Protein AF-A0A5Z0F8Z2-F1 (afdb_monomer)

InterPro domains:
  IPR028345 Aminoglycoside 3-N-acetyltransferase-like [SSF110710] (1-70)

Foldseek 3Di:
DAFFWDAPNDTDDLVNLLVVCVVVVQAALEEDEDDDPVVVRTDTPDDPVVNVVSVVVSVCVGNPPNYHYD

Radius of gyration: 12.05 Å; Cα contacts (8 Å, |Δi|>4): 94; chains: 1; bounding box: 33×18×26 Å

pLDDT: mean 96.42, std 2.37, range [84.0, 98.38]

Solvent-accessible surface area (backbone atoms only — not comparable to full-atom values): 4044 Å² total; per-residue (Å²): 133,49,70,37,36,32,44,96,92,42,76,39,30,45,56,57,55,40,54,48,40,49,74,73,64,59,44,66,49,40,76,48,76,70,86,83,63,62,76,79,70,29,48,72,67,47,56,74,68,59,36,52,51,50,52,50,51,34,51,46,68,47,19,39,94,72,24,43,83,83

Sequence (70 aa):
MKYFLEHNGKKYSDKDLIDAFYQLGIKRGDILCVHTELMKFGKALLTKNDFLKTLLECFFKVLGKEGTLL

Structure (mmCIF, N/CA/C/O backbone):
data_AF-A0A5Z0F8Z2-F1
#
_entry.id   AF-A0A5Z0F8Z2-F1
#
loop_
_atom_site.group_PDB
_atom_site.id
_atom_site.type_symbol
_atom_site.label_atom_id
_atom_site.label_alt_id
_atom_site.label_comp_id
_atom_site.label_asym_id
_atom_site.label_entity_id
_atom_site.label_seq_id
_atom_site.pdbx_PDB_ins_code
_atom_site.Cartn_x
_atom_site.Cartn_y
_atom_site.Cartn_z
_atom_site.occupancy
_atom_site.B_iso_or_equiv
_atom_site.auth_seq_id
_atom_site.auth_comp_id
_atom_site.auth_asym_id
_atom_site.auth_atom_id
_atom_site.pdbx_PDB_model_num
ATOM 1 N N . MET A 1 1 ? 2.630 -9.404 8.701 1.00 84.00 1 MET A N 1
ATOM 2 C CA . MET A 1 1 ? 1.160 -9.380 8.636 1.00 84.00 1 MET A CA 1
ATOM 3 C C . MET A 1 1 ? 0.657 -8.361 9.635 1.00 84.00 1 MET A C 1
ATOM 5 O O . MET A 1 1 ? 0.635 -8.635 10.831 1.00 84.00 1 MET A O 1
ATOM 9 N N . LYS A 1 2 ? 0.338 -7.167 9.148 1.00 94.00 2 LYS A N 1
ATOM 10 C CA . LYS A 1 2 ? -0.101 -6.016 9.940 1.00 94.00 2 LYS A CA 1
ATOM 11 C C . LYS A 1 2 ? -1.400 -5.494 9.341 1.00 94.00 2 LYS A C 1
ATOM 13 O O . LYS A 1 2 ? -1.407 -5.050 8.198 1.00 94.00 2 LYS A O 1
ATOM 18 N N . TYR A 1 3 ? -2.494 -5.563 10.098 1.00 97.81 3 TYR A N 1
ATOM 19 C CA . TYR A 1 3 ? -3.774 -4.983 9.685 1.00 97.81 3 TYR A CA 1
ATOM 20 C C . TYR A 1 3 ? -3.711 -3.463 9.789 1.00 97.81 3 TYR A C 1
ATOM 22 O O . TYR A 1 3 ? -3.378 -2.934 10.849 1.00 97.81 3 TYR A O 1
ATOM 30 N N . PHE A 1 4 ? -4.017 -2.771 8.694 1.00 97.38 4 PHE A N 1
ATOM 31 C CA . PHE A 1 4 ? -3.887 -1.313 8.625 1.00 97.38 4 PHE A CA 1
ATOM 32 C C . PHE A 1 4 ? -5.140 -0.602 8.108 1.00 97.38 4 PHE A C 1
ATOM 34 O O . PHE A 1 4 ? -5.274 0.603 8.321 1.00 97.38 4 PHE A O 1
ATOM 41 N N . LEU A 1 5 ? -6.082 -1.340 7.516 1.00 97.31 5 LEU A N 1
ATOM 42 C CA . LEU A 1 5 ? -7.306 -0.800 6.931 1.00 97.31 5 LEU A CA 1
ATOM 43 C C . LEU A 1 5 ? -8.502 -1.708 7.245 1.00 97.31 5 LEU A C 1
ATOM 45 O O . LEU A 1 5 ? -8.373 -2.931 7.257 1.00 97.31 5 LEU A O 1
ATOM 49 N N . GLU A 1 6 ? -9.666 -1.118 7.488 1.00 97.81 6 GLU A N 1
ATOM 50 C CA . GLU A 1 6 ? -10.935 -1.826 7.663 1.00 97.81 6 GLU A CA 1
ATOM 51 C C . GLU A 1 6 ? -11.985 -1.279 6.696 1.00 97.81 6 GLU A C 1
ATOM 53 O O . GLU A 1 6 ? -12.121 -0.066 6.541 1.00 97.81 6 GLU A O 1
ATOM 58 N N . HIS A 1 7 ? -12.756 -2.165 6.073 1.00 97.44 7 HIS A N 1
ATOM 59 C CA . HIS A 1 7 ? -13.925 -1.800 5.283 1.00 97.44 7 HIS A CA 1
ATOM 60 C C . HIS A 1 7 ? -15.035 -2.835 5.502 1.00 97.44 7 HIS A C 1
ATOM 62 O O . HIS A 1 7 ? -14.785 -4.036 5.403 1.00 97.44 7 HIS A O 1
ATOM 68 N N . ASN A 1 8 ? -16.251 -2.377 5.816 1.00 96.25 8 ASN A N 1
ATOM 69 C CA . ASN A 1 8 ? -17.435 -3.216 6.055 1.00 96.25 8 ASN A CA 1
ATOM 70 C C . ASN A 1 8 ? -17.194 -4.388 7.029 1.00 96.25 8 ASN A C 1
ATOM 72 O O . ASN A 1 8 ? -17.589 -5.522 6.763 1.00 96.25 8 ASN A O 1
ATOM 76 N N . GLY A 1 9 ? -16.493 -4.140 8.142 1.00 96.19 9 GLY A N 1
ATOM 77 C CA . GLY A 1 9 ? -16.182 -5.164 9.148 1.00 96.19 9 GLY A CA 1
ATOM 78 C C . GLY A 1 9 ? -15.076 -6.151 8.750 1.00 96.19 9 GLY A C 1
ATOM 79 O O . GLY A 1 9 ? -14.671 -6.976 9.572 1.00 96.19 9 GLY A O 1
ATOM 80 N N . LYS A 1 10 ? -14.531 -6.061 7.528 1.00 97.81 10 LYS A N 1
ATOM 81 C CA . LYS A 1 10 ? -13.357 -6.826 7.092 1.00 97.81 10 LYS A CA 1
ATOM 82 C C . LYS A 1 10 ? -12.081 -6.015 7.307 1.00 97.81 10 LYS A C 1
ATOM 84 O O . LYS A 1 10 ? -11.985 -4.862 6.891 1.00 97.81 10 LYS A O 1
ATOM 89 N N . LYS A 1 11 ? -11.073 -6.646 7.914 1.00 97.88 11 LYS A N 1
ATOM 90 C CA . LYS A 1 11 ? -9.727 -6.077 8.079 1.00 97.88 11 LYS A CA 1
ATOM 91 C C . LYS A 1 11 ? -8.817 -6.512 6.932 1.00 97.88 11 LYS A C 1
ATOM 93 O O . LYS A 1 11 ? -8.812 -7.684 6.567 1.00 97.88 11 LYS A O 1
ATOM 98 N N . TYR A 1 12 ? -8.026 -5.573 6.428 1.00 97.88 12 TYR A N 1
ATOM 99 C CA . TYR A 1 12 ? -7.038 -5.760 5.371 1.00 97.88 12 TYR A CA 1
ATOM 100 C C . TYR A 1 12 ? -5.633 -5.528 5.927 1.00 97.88 12 TYR A C 1
ATOM 102 O O . TYR A 1 12 ? -5.374 -4.576 6.678 1.00 97.88 12 TYR A O 1
ATOM 110 N N . SER A 1 13 ? -4.738 -6.443 5.586 1.00 98.00 13 SER A N 1
ATOM 111 C CA . SER A 1 13 ? -3.342 -6.467 5.993 1.00 98.00 13 SER A CA 1
ATOM 112 C C . SER A 1 13 ? -2.407 -5.967 4.896 1.00 98.00 13 SER A C 1
ATOM 114 O O . SER A 1 13 ? -2.775 -5.892 3.725 1.00 98.00 13 SER A O 1
ATOM 116 N N . ASP A 1 14 ? -1.174 -5.656 5.289 1.00 97.88 14 ASP A N 1
ATOM 117 C CA . ASP A 1 14 ? -0.027 -5.487 4.387 1.00 97.88 14 ASP A CA 1
ATOM 118 C C . ASP A 1 14 ? 0.030 -6.572 3.293 1.00 97.88 14 ASP A C 1
ATOM 120 O O . ASP A 1 14 ? 0.187 -6.260 2.115 1.00 97.88 14 ASP A O 1
ATOM 124 N N . LYS A 1 15 ? -0.170 -7.843 3.664 1.00 98.00 15 LYS A N 1
ATOM 125 C CA . LYS A 1 15 ? -0.185 -8.968 2.727 1.00 98.00 15 LYS A CA 1
ATOM 126 C C . LYS A 1 15 ? -1.314 -8.855 1.703 1.00 98.00 15 LYS A C 1
ATOM 128 O O . LYS A 1 15 ? -1.055 -9.061 0.526 1.00 98.00 15 LYS A O 1
ATOM 133 N N . ASP A 1 16 ? -2.526 -8.500 2.129 1.00 97.75 16 ASP A N 1
ATOM 134 C CA . ASP A 1 16 ? -3.669 -8.377 1.213 1.00 97.75 16 ASP A CA 1
ATOM 135 C C . ASP A 1 16 ? -3.408 -7.318 0.132 1.00 97.75 16 ASP A C 1
ATOM 137 O O . ASP A 1 16 ? -3.731 -7.527 -1.036 1.00 97.75 16 ASP A O 1
ATOM 141 N N . LEU A 1 17 ? -2.786 -6.194 0.507 1.00 96.94 17 LEU A N 1
ATOM 142 C CA . LEU A 1 17 ? -2.434 -5.144 -0.448 1.00 96.94 17 LEU A CA 1
ATOM 143 C C . LEU A 1 17 ? -1.300 -5.581 -1.391 1.00 96.94 17 LEU A C 1
ATOM 145 O O . LEU A 1 17 ? -1.373 -5.337 -2.593 1.00 96.94 17 LEU A O 1
ATOM 149 N N . ILE A 1 18 ? -0.273 -6.252 -0.865 1.00 98.06 18 ILE A N 1
ATOM 150 C CA . ILE A 1 18 ? 0.830 -6.801 -1.669 1.00 98.06 18 ILE A CA 1
ATOM 151 C C . ILE A 1 18 ? 0.311 -7.830 -2.685 1.00 98.06 18 ILE A C 1
ATOM 153 O O . ILE A 1 18 ? 0.672 -7.772 -3.860 1.00 98.06 18 ILE A O 1
ATOM 157 N N . ASP A 1 19 ? -0.556 -8.744 -2.252 1.00 98.25 19 ASP A N 1
ATOM 158 C CA . ASP A 1 19 ? -1.147 -9.763 -3.119 1.00 98.25 19 ASP A CA 1
ATOM 159 C C . ASP A 1 19 ? -2.020 -9.109 -4.207 1.00 98.25 19 ASP A C 1
ATOM 161 O O . ASP A 1 19 ? -1.967 -9.525 -5.365 1.00 98.25 19 ASP A O 1
ATOM 165 N N . ALA A 1 20 ? -2.746 -8.032 -3.880 1.00 97.31 20 ALA A N 1
ATOM 166 C CA . ALA A 1 20 ? -3.493 -7.248 -4.865 1.00 97.31 20 ALA A CA 1
ATOM 167 C C . ALA A 1 20 ? -2.577 -6.595 -5.917 1.00 97.31 20 ALA A C 1
ATOM 169 O O . ALA A 1 20 ? -2.889 -6.636 -7.106 1.00 97.31 20 ALA A O 1
ATOM 170 N N . PHE A 1 21 ? -1.423 -6.046 -5.523 1.00 97.44 21 PHE A N 1
ATOM 171 C CA . PHE A 1 21 ? -0.446 -5.506 -6.478 1.00 97.44 21 PHE A CA 1
ATOM 172 C C . PHE A 1 21 ? 0.088 -6.575 -7.437 1.00 97.44 21 PHE A C 1
ATOM 174 O O . PHE A 1 21 ? 0.160 -6.329 -8.642 1.00 97.44 21 PHE A O 1
ATOM 181 N N . TYR A 1 22 ? 0.393 -7.776 -6.937 1.00 97.62 22 TYR A N 1
ATOM 182 C CA . TYR A 1 22 ? 0.793 -8.888 -7.802 1.00 97.62 22 TYR A CA 1
ATOM 183 C C . TYR A 1 22 ? -0.331 -9.326 -8.749 1.00 97.62 22 TYR A C 1
ATOM 185 O O . TYR A 1 22 ? -0.064 -9.599 -9.918 1.00 97.62 22 TYR A O 1
ATOM 193 N N . GLN A 1 23 ? -1.586 -9.352 -8.287 1.00 98.38 23 GLN A N 1
ATOM 194 C CA . GLN A 1 23 ? -2.748 -9.662 -9.134 1.00 98.38 23 GLN A CA 1
ATOM 195 C C . GLN A 1 23 ? -2.979 -8.614 -10.232 1.00 98.38 23 GLN A C 1
ATOM 197 O O . GLN A 1 23 ? -3.418 -8.966 -11.324 1.00 98.38 23 GLN A O 1
ATOM 202 N N . LEU A 1 24 ? -2.638 -7.349 -9.973 1.00 97.12 24 LEU A N 1
ATOM 203 C CA . LEU A 1 24 ? -2.647 -6.274 -10.971 1.00 97.12 24 LEU A CA 1
ATOM 204 C C . LEU A 1 24 ? -1.477 -6.358 -11.966 1.00 97.12 24 LEU A C 1
ATOM 206 O O . LEU A 1 24 ? -1.429 -5.587 -12.920 1.00 97.12 24 LEU A O 1
ATOM 210 N N . GLY A 1 25 ? -0.542 -7.290 -11.766 1.00 97.69 25 GLY A N 1
ATOM 211 C CA . GLY A 1 25 ? 0.602 -7.492 -12.647 1.00 97.69 25 GLY A CA 1
ATOM 212 C C . GLY A 1 25 ? 1.767 -6.537 -12.398 1.00 97.69 25 GLY A C 1
ATOM 213 O O . GLY A 1 25 ? 2.650 -6.475 -13.252 1.00 97.69 25 GLY A O 1
ATOM 214 N N . ILE A 1 26 ? 1.790 -5.838 -11.255 1.00 97.94 26 ILE A N 1
ATOM 215 C CA . ILE A 1 26 ? 2.929 -5.010 -10.838 1.00 97.94 26 ILE A CA 1
ATOM 216 C C . ILE A 1 26 ? 4.111 -5.929 -10.523 1.00 97.94 26 ILE A C 1
ATOM 218 O O . ILE A 1 26 ? 3.981 -6.923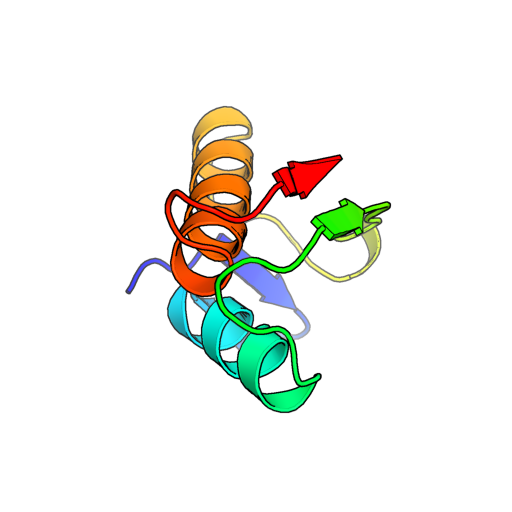 -9.798 1.00 97.94 26 ILE A O 1
ATOM 222 N N . LYS A 1 27 ? 5.273 -5.598 -11.079 1.00 96.56 27 LYS A N 1
ATOM 223 C CA . LYS A 1 27 ? 6.494 -6.402 -11.022 1.00 96.56 27 LYS A CA 1
ATOM 224 C C . LYS A 1 27 ? 7.651 -5.616 -10.418 1.00 96.56 27 LYS A C 1
ATOM 226 O O . LYS A 1 27 ? 7.637 -4.394 -10.280 1.00 96.56 27 LYS A O 1
ATOM 231 N N . ARG A 1 28 ? 8.692 -6.361 -10.042 1.00 97.81 28 ARG A N 1
ATOM 232 C CA . ARG A 1 28 ? 9.957 -5.778 -9.585 1.00 97.81 28 ARG A CA 1
ATOM 233 C C . ARG A 1 28 ? 10.578 -4.969 -10.721 1.00 97.81 28 ARG A C 1
ATOM 235 O O . ARG A 1 28 ? 10.617 -5.455 -11.846 1.00 97.81 28 ARG A O 1
ATOM 242 N N . GLY A 1 29 ? 11.086 -3.784 -10.399 1.00 98.00 29 GLY A N 1
ATOM 243 C CA . GLY A 1 29 ? 11.679 -2.868 -11.373 1.00 98.00 29 GLY A CA 1
ATOM 244 C C . GLY A 1 29 ? 10.684 -1.930 -12.062 1.00 98.00 29 GLY A C 1
ATOM 245 O O . GLY A 1 29 ? 11.121 -1.034 -12.779 1.00 98.00 29 GLY A O 1
ATOM 246 N N . ASP A 1 30 ? 9.375 -2.082 -11.835 1.00 98.25 30 ASP A N 1
ATOM 247 C CA . ASP A 1 30 ? 8.387 -1.173 -12.419 1.00 98.25 30 ASP A CA 1
ATOM 248 C C . ASP A 1 30 ? 8.546 0.262 -11.889 1.00 98.25 30 ASP A C 1
ATOM 250 O O . ASP A 1 30 ? 8.993 0.508 -10.762 1.00 98.25 30 ASP A O 1
ATOM 254 N N . ILE A 1 31 ? 8.127 1.222 -12.712 1.00 97.88 31 ILE A N 1
ATOM 255 C CA . ILE A 1 31 ? 7.929 2.615 -12.313 1.00 97.88 31 ILE A CA 1
ATOM 256 C C . ILE A 1 31 ? 6.429 2.809 -12.120 1.00 97.88 31 ILE A C 1
ATOM 258 O O . ILE A 1 31 ? 5.659 2.718 -13.076 1.00 97.88 31 ILE A O 1
ATOM 262 N N . LEU A 1 32 ? 6.015 3.067 -10.884 1.00 97.06 32 LEU A N 1
ATOM 263 C CA . LEU A 1 32 ? 4.616 3.194 -10.507 1.00 97.06 32 LEU A CA 1
ATOM 264 C C . LEU A 1 32 ? 4.338 4.611 -10.006 1.00 97.06 32 LEU A C 1
ATOM 266 O O . LEU A 1 32 ? 4.865 5.015 -8.976 1.00 97.06 32 LEU A O 1
ATOM 270 N N . CYS A 1 33 ? 3.487 5.343 -10.724 1.00 96.62 33 CYS A N 1
ATOM 271 C CA . CYS A 1 33 ? 2.945 6.626 -10.279 1.00 96.62 33 CYS A CA 1
ATOM 272 C C . CYS A 1 33 ? 1.598 6.393 -9.592 1.00 96.62 33 CYS A C 1
ATOM 274 O O . CYS A 1 33 ? 0.705 5.780 -10.187 1.00 96.62 33 CYS A O 1
ATOM 276 N N . VAL A 1 34 ? 1.455 6.838 -8.343 1.00 95.19 34 VAL A N 1
ATOM 277 C CA . VAL A 1 34 ? 0.311 6.478 -7.502 1.00 95.19 34 VAL A CA 1
ATOM 278 C C . VAL A 1 34 ? -0.451 7.705 -7.011 1.00 95.19 34 VAL A C 1
ATOM 280 O O . VAL A 1 34 ? 0.040 8.522 -6.239 1.00 95.19 34 VAL A O 1
ATOM 283 N N . HIS A 1 35 ? -1.746 7.729 -7.323 1.00 93.69 35 HIS A N 1
ATOM 284 C CA . HIS A 1 35 ? -2.724 8.586 -6.661 1.00 93.69 35 HIS A CA 1
ATOM 285 C C . HIS A 1 35 ? -3.721 7.706 -5.910 1.00 93.69 35 HIS A C 1
ATOM 287 O O . HIS A 1 35 ? -4.394 6.876 -6.519 1.00 93.69 35 HIS A O 1
ATOM 293 N N . THR A 1 36 ? -3.821 7.862 -4.586 1.00 89.69 36 THR A N 1
ATOM 294 C CA . THR A 1 36 ? -4.758 7.062 -3.783 1.00 89.69 36 THR A CA 1
ATOM 295 C C . THR A 1 36 ? -5.775 7.916 -3.049 1.00 89.69 36 THR A C 1
ATOM 297 O O . THR A 1 36 ? -5.450 8.966 -2.501 1.00 89.69 36 THR A O 1
ATOM 300 N N . GLU A 1 37 ? -6.991 7.386 -2.950 1.00 92.94 37 GLU A N 1
ATOM 301 C CA . GLU A 1 37 ? -8.031 7.867 -2.044 1.00 92.94 37 GLU A CA 1
ATOM 302 C C . GLU A 1 37 ? -8.417 6.763 -1.042 1.00 92.94 37 GLU A C 1
ATOM 304 O O . GLU A 1 37 ? -9.592 6.532 -0.770 1.00 92.94 37 GLU A O 1
ATOM 309 N N . LEU A 1 38 ? -7.430 6.050 -0.477 1.00 91.81 38 LEU A N 1
ATOM 310 C CA . LEU A 1 38 ? -7.666 4.892 0.412 1.00 91.81 38 LEU A CA 1
ATOM 311 C C . LEU A 1 38 ? -8.536 5.223 1.634 1.00 91.81 38 LEU A C 1
ATOM 313 O O . LEU A 1 38 ? -9.265 4.364 2.122 1.00 91.81 38 LEU A O 1
ATOM 317 N N . MET A 1 39 ? -8.513 6.477 2.086 1.00 91.00 39 MET A N 1
ATOM 318 C CA . MET A 1 39 ? -9.363 6.951 3.182 1.00 91.00 39 MET A CA 1
ATOM 319 C C . MET A 1 39 ? -10.846 7.076 2.797 1.00 91.00 39 MET A C 1
ATOM 321 O O . MET A 1 39 ? -11.691 7.115 3.685 1.00 91.00 39 MET A O 1
ATOM 325 N N . LYS A 1 40 ? -11.182 7.122 1.498 1.00 94.00 40 LYS A N 1
ATOM 326 C CA . LYS A 1 40 ? -12.567 6.990 1.014 1.00 94.00 40 LYS A CA 1
ATOM 327 C C . LYS A 1 40 ? -13.002 5.530 0.909 1.00 94.00 40 LYS A C 1
ATOM 329 O O . LYS A 1 40 ? -14.194 5.253 0.954 1.00 94.00 40 LYS A O 1
ATOM 334 N N . PHE A 1 41 ? -12.049 4.608 0.761 1.00 91.69 41 PHE A N 1
ATOM 335 C CA . PHE A 1 41 ? -12.334 3.178 0.736 1.00 91.69 41 PHE A CA 1
ATOM 336 C C . PHE A 1 41 ? -12.615 2.646 2.143 1.00 91.69 41 PHE A C 1
ATOM 338 O O . PHE A 1 41 ? -13.649 2.029 2.365 1.00 91.69 41 PHE A O 1
ATOM 345 N N . GLY A 1 42 ? -11.727 2.883 3.108 1.00 93.19 42 GLY A N 1
ATOM 346 C CA . GLY A 1 42 ? -11.836 2.269 4.430 1.00 93.19 42 GLY A CA 1
ATOM 347 C C . GLY A 1 42 ? -11.331 3.140 5.570 1.00 93.19 42 GLY A C 1
ATOM 348 O O . GLY A 1 42 ? -10.759 4.213 5.382 1.00 93.19 42 GLY A O 1
ATOM 349 N N . LYS A 1 43 ? -11.532 2.640 6.787 1.00 96.31 43 LYS A N 1
ATOM 350 C CA . LYS A 1 43 ? -11.064 3.255 8.024 1.00 96.31 43 LYS A CA 1
ATOM 351 C C . LYS A 1 43 ? -9.642 2.791 8.333 1.00 96.31 43 LYS A C 1
ATOM 353 O O . LYS A 1 43 ? -9.379 1.592 8.417 1.00 96.31 43 LYS A O 1
ATOM 358 N N . ALA A 1 44 ? -8.730 3.738 8.545 1.00 96.75 44 ALA A N 1
ATOM 359 C CA . ALA A 1 44 ? -7.381 3.433 9.011 1.00 96.75 44 ALA A CA 1
ATOM 360 C C . ALA A 1 44 ? -7.412 2.818 10.423 1.00 96.75 44 ALA A C 1
ATOM 362 O O . ALA A 1 44 ? -8.100 3.314 11.316 1.00 96.75 44 ALA A O 1
ATOM 363 N N . LEU A 1 45 ? -6.639 1.748 10.620 1.00 97.75 45 LEU A N 1
ATOM 364 C CA . LEU A 1 45 ? -6.494 1.049 11.906 1.00 97.75 45 LEU A CA 1
ATOM 365 C C . LEU A 1 45 ? -5.224 1.445 12.671 1.00 97.75 45 LEU A C 1
ATOM 367 O O . LEU A 1 45 ? -5.013 0.998 13.795 1.00 97.75 45 LEU A O 1
ATOM 371 N N . LEU A 1 46 ? -4.367 2.255 12.052 1.00 97.06 46 LEU A N 1
ATOM 372 C CA . LEU A 1 46 ? -3.081 2.680 12.593 1.00 97.06 46 LEU A CA 1
ATOM 373 C C . LEU A 1 46 ? -3.034 4.199 12.745 1.00 97.06 46 LEU A C 1
ATOM 375 O O . LEU A 1 46 ? -3.854 4.925 12.179 1.00 97.06 46 LEU A O 1
ATOM 379 N N . THR A 1 47 ? -2.019 4.683 13.462 1.00 96.94 47 THR A N 1
ATOM 380 C CA . THR A 1 47 ? -1.673 6.107 13.440 1.00 96.94 47 THR A CA 1
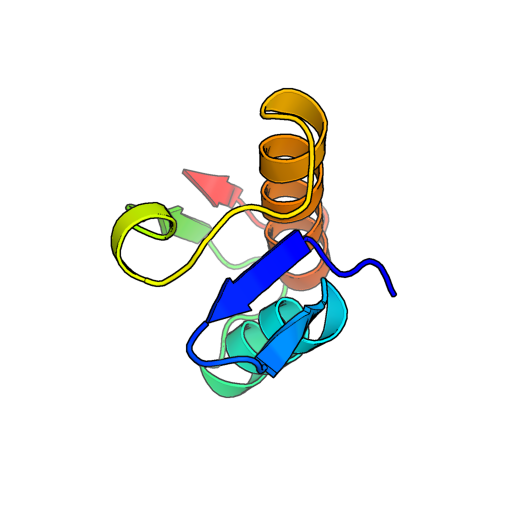ATOM 381 C C . THR A 1 47 ? -1.344 6.542 12.011 1.00 96.94 47 THR A C 1
ATOM 383 O O . THR A 1 47 ? -0.911 5.732 11.189 1.00 96.94 47 THR A O 1
ATOM 386 N N . LYS A 1 48 ? -1.506 7.833 11.704 1.00 95.00 48 LYS A N 1
ATOM 387 C CA . LYS A 1 48 ? -1.209 8.381 10.371 1.00 95.00 48 LYS A CA 1
ATOM 388 C C . LYS A 1 48 ? 0.181 7.967 9.867 1.00 95.00 48 LYS A C 1
ATOM 390 O O . LYS A 1 48 ? 0.309 7.518 8.733 1.00 95.00 48 LYS A O 1
ATOM 395 N N . ASN A 1 49 ? 1.205 8.083 10.712 1.00 97.00 49 ASN A N 1
ATOM 396 C CA . ASN A 1 49 ? 2.583 7.770 10.328 1.00 97.00 49 ASN A CA 1
ATOM 397 C C . ASN A 1 49 ? 2.781 6.271 10.093 1.00 97.00 49 ASN A C 1
ATOM 399 O O . ASN A 1 49 ? 3.388 5.886 9.097 1.00 97.00 49 ASN A O 1
ATOM 403 N N . ASP A 1 50 ? 2.227 5.425 10.962 1.00 97.38 50 ASP A N 1
ATOM 404 C CA . ASP A 1 50 ? 2.322 3.973 10.805 1.00 97.38 50 ASP A CA 1
ATOM 405 C C . ASP A 1 50 ? 1.543 3.466 9.593 1.00 97.38 50 ASP A C 1
ATOM 407 O O . ASP A 1 50 ? 1.985 2.524 8.939 1.00 97.38 50 ASP A O 1
ATOM 411 N N . PHE A 1 51 ? 0.402 4.086 9.287 1.00 96.69 51 PHE A N 1
ATOM 412 C CA . PHE A 1 51 ? -0.396 3.788 8.104 1.00 96.69 51 PHE A CA 1
ATOM 413 C C . PHE A 1 51 ? 0.381 4.113 6.828 1.00 96.69 51 PHE A C 1
ATOM 415 O O . PHE A 1 51 ? 0.546 3.246 5.972 1.00 96.69 51 PHE A O 1
ATOM 422 N N . LEU A 1 52 ? 0.902 5.341 6.721 1.00 95.75 52 LEU A N 1
ATOM 423 C CA . LEU A 1 52 ? 1.676 5.782 5.557 1.00 95.75 52 LEU A CA 1
ATOM 424 C C . LEU A 1 52 ? 2.9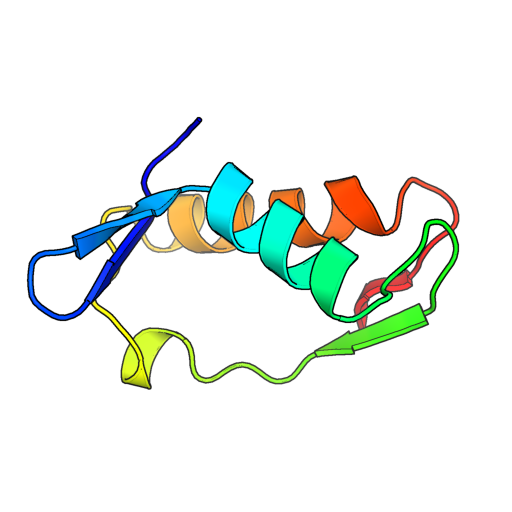46 4.948 5.381 1.00 95.75 52 LEU A C 1
ATOM 426 O O . LEU A 1 52 ? 3.248 4.522 4.269 1.00 95.75 52 LEU A O 1
ATOM 430 N N . LYS A 1 53 ? 3.654 4.651 6.476 1.00 97.25 53 LYS A N 1
ATOM 431 C CA . LYS A 1 53 ? 4.831 3.778 6.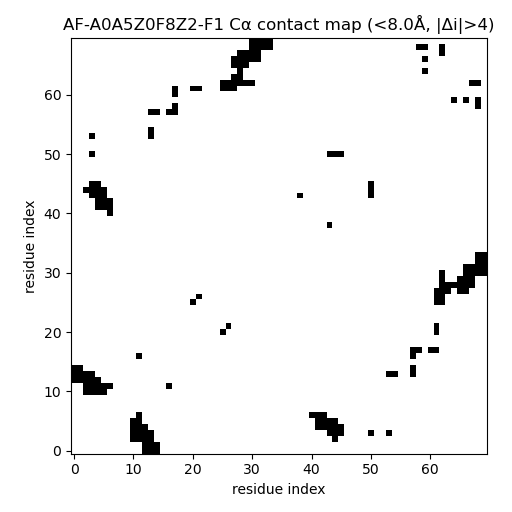448 1.00 97.25 53 LYS A CA 1
ATOM 432 C C . LYS A 1 53 ? 4.480 2.386 5.927 1.00 97.25 53 LYS A C 1
ATOM 434 O O . LYS A 1 53 ? 5.148 1.902 5.021 1.00 97.25 53 LYS A O 1
ATOM 439 N N . THR A 1 54 ? 3.418 1.768 6.444 1.00 97.62 54 THR A N 1
ATOM 440 C CA . THR A 1 54 ? 2.976 0.443 5.985 1.00 97.62 54 THR A CA 1
ATOM 441 C C . THR A 1 54 ? 2.549 0.454 4.517 1.00 97.62 54 THR A C 1
ATOM 443 O O . THR A 1 54 ? 2.881 -0.479 3.789 1.00 97.62 54 THR A O 1
ATOM 446 N N . LEU A 1 55 ? 1.884 1.514 4.050 1.00 96.31 55 LEU A N 1
ATOM 447 C CA . LEU A 1 55 ? 1.528 1.668 2.639 1.00 96.31 55 LEU A CA 1
ATOM 448 C C . LEU A 1 55 ? 2.776 1.726 1.739 1.00 96.31 55 LEU A C 1
ATOM 450 O O . LEU A 1 55 ? 2.865 0.981 0.765 1.00 96.31 55 LEU A O 1
ATOM 454 N N . LEU A 1 56 ? 3.763 2.555 2.097 1.00 96.75 56 LEU A N 1
ATOM 455 C C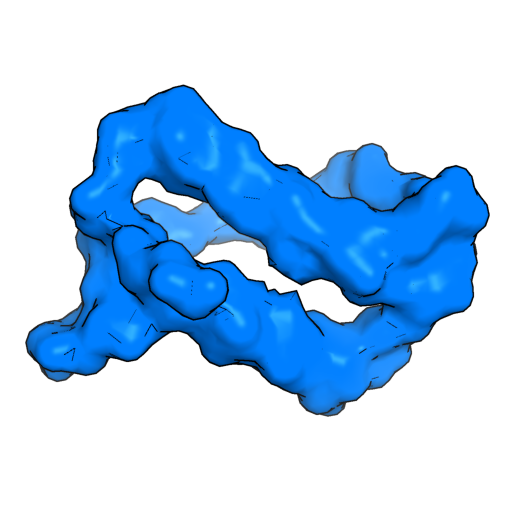A . LEU A 1 56 ? 5.034 2.658 1.370 1.00 96.75 56 LEU A CA 1
ATOM 456 C C . LEU A 1 56 ? 5.807 1.333 1.373 1.00 96.75 56 LEU A C 1
ATOM 458 O O . LEU A 1 56 ? 6.316 0.911 0.336 1.00 96.75 56 LEU A O 1
ATOM 462 N N . GLU A 1 57 ? 5.859 0.645 2.515 1.00 97.62 57 GLU A N 1
ATOM 463 C CA . GLU A 1 57 ? 6.487 -0.674 2.631 1.00 97.62 57 GLU A CA 1
ATOM 464 C C . GLU A 1 57 ? 5.843 -1.698 1.686 1.00 97.62 57 GLU A C 1
ATOM 466 O O . GLU A 1 57 ? 6.564 -2.484 1.073 1.00 97.62 57 GLU A O 1
ATOM 471 N N . CYS A 1 58 ? 4.516 -1.667 1.509 1.00 97.56 58 CYS A N 1
ATOM 472 C CA . CYS A 1 58 ? 3.823 -2.548 0.565 1.00 97.56 58 CYS A CA 1
ATOM 473 C C . CYS A 1 58 ? 4.245 -2.279 -0.887 1.00 97.56 58 CYS A C 1
ATOM 475 O O . CYS A 1 58 ? 4.548 -3.227 -1.611 1.00 97.56 58 CYS A O 1
ATOM 477 N N . PHE A 1 59 ? 4.327 -1.011 -1.304 1.00 97.81 59 PHE A N 1
ATOM 478 C CA . PHE A 1 59 ? 4.801 -0.657 -2.647 1.00 97.81 59 PHE A CA 1
ATOM 479 C C . PHE A 1 59 ? 6.248 -1.108 -2.872 1.00 97.81 59 PHE A C 1
ATOM 481 O O . PHE A 1 59 ? 6.529 -1.860 -3.805 1.00 97.81 59 PHE A O 1
ATOM 488 N N . PHE A 1 60 ? 7.171 -0.734 -1.980 1.00 97.38 60 PHE A N 1
ATOM 489 C CA . PHE A 1 60 ? 8.586 -1.096 -2.124 1.00 97.38 60 PHE A CA 1
ATOM 490 C C . PHE A 1 60 ? 8.845 -2.601 -1.997 1.00 97.38 60 PHE A C 1
ATOM 492 O O . PHE A 1 60 ? 9.822 -3.107 -2.555 1.00 97.38 60 PHE A O 1
ATOM 499 N N . LYS A 1 61 ? 7.966 -3.349 -1.316 1.00 97.56 61 LYS A N 1
ATOM 500 C CA . LYS A 1 61 ? 8.038 -4.814 -1.276 1.00 97.56 61 LYS A CA 1
ATOM 501 C C . LYS A 1 61 ? 7.861 -5.435 -2.661 1.00 97.56 61 LYS A C 1
ATOM 503 O O . LYS A 1 61 ? 8.537 -6.424 -2.946 1.00 97.56 61 LYS A O 1
ATOM 508 N N . VAL A 1 62 ? 6.978 -4.870 -3.485 1.00 97.69 62 VAL A N 1
ATOM 509 C CA . VAL A 1 62 ? 6.655 -5.372 -4.830 1.00 97.69 62 VAL A CA 1
ATOM 510 C C . VAL A 1 62 ? 7.604 -4.796 -5.877 1.00 97.69 62 VAL A C 1
ATOM 512 O O . VAL A 1 62 ? 8.141 -5.548 -6.686 1.00 97.69 62 VAL A O 1
ATOM 515 N N . LEU A 1 63 ? 7.881 -3.492 -5.818 1.00 98.06 63 LEU A N 1
ATOM 516 C CA . LEU A 1 63 ? 8.772 -2.801 -6.757 1.00 98.06 63 LEU A CA 1
ATOM 517 C C . LEU A 1 63 ? 10.244 -3.217 -6.583 1.00 98.06 63 LEU A C 1
ATOM 519 O O . LEU A 1 63 ? 11.007 -3.278 -7.548 1.00 98.06 63 LEU A O 1
ATOM 523 N N . GLY A 1 64 ? 10.654 -3.568 -5.360 1.00 96.88 64 GLY A N 1
ATOM 524 C CA . GLY A 1 64 ? 12.046 -3.866 -5.037 1.00 96.88 64 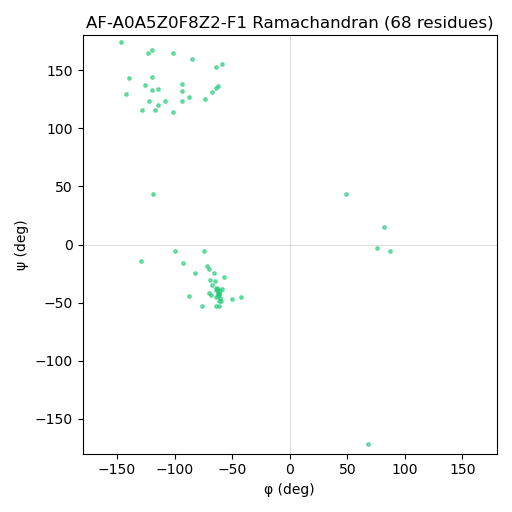GLY A CA 1
ATOM 525 C C . GLY A 1 64 ? 12.953 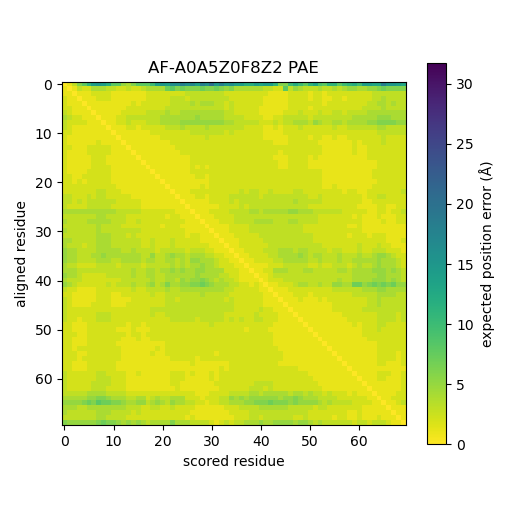-2.631 -5.116 1.00 96.88 64 GLY A C 1
ATOM 526 O O . GLY A 1 64 ? 12.490 -1.508 -5.264 1.00 96.88 64 GLY A O 1
ATOM 527 N N . LYS A 1 65 ? 14.272 -2.843 -5.002 1.00 95.56 65 LYS A N 1
ATOM 528 C CA . LYS A 1 65 ? 15.273 -1.757 -5.015 1.00 95.56 65 LYS A CA 1
ATOM 529 C C . LYS A 1 65 ? 15.440 -1.078 -6.379 1.00 95.56 65 LYS A C 1
ATOM 531 O O . LYS A 1 65 ? 15.983 0.015 -6.432 1.00 95.56 65 LY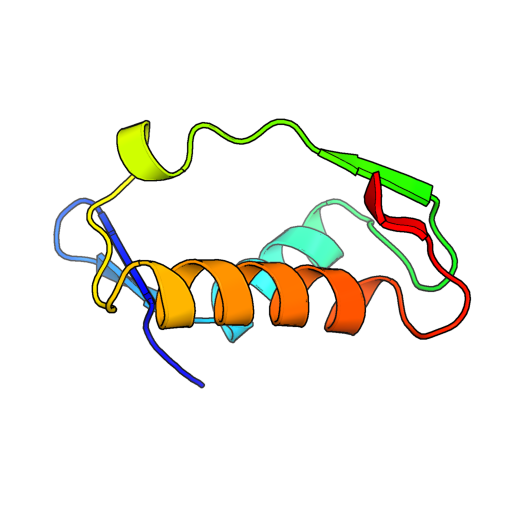S A O 1
ATOM 536 N N . GLU A 1 66 ? 15.042 -1.757 -7.449 1.00 95.75 66 GLU A N 1
ATOM 537 C CA . GLU A 1 66 ? 15.191 -1.288 -8.832 1.00 95.75 66 GLU A CA 1
ATOM 538 C C . GLU A 1 66 ? 13.952 -0.537 -9.329 1.00 95.75 66 GLU A C 1
ATOM 540 O O . GLU A 1 66 ? 14.023 0.153 -10.339 1.00 95.75 66 GLU A O 1
ATOM 545 N N . GLY A 1 67 ? 12.816 -0.672 -8.637 1.00 97.31 67 GLY A N 1
ATOM 546 C CA . GLY A 1 67 ? 11.587 0.010 -9.013 1.00 97.31 67 GLY A CA 1
ATOM 547 C C . GLY A 1 67 ? 11.508 1.425 -8.448 1.00 97.31 67 GLY A C 1
ATOM 548 O O . GLY A 1 67 ? 12.179 1.776 -7.476 1.00 97.31 67 GLY A O 1
ATOM 549 N N . THR A 1 68 ? 10.660 2.239 -9.064 1.00 97.94 68 THR A N 1
ATOM 550 C CA . THR A 1 68 ? 10.454 3.642 -8.686 1.00 97.94 68 THR A CA 1
ATOM 551 C C . THR A 1 68 ? 9.001 3.857 -8.286 1.00 97.94 68 THR A C 1
ATOM 553 O O . THR A 1 68 ? 8.097 3.430 -8.997 1.00 97.94 68 THR A O 1
ATOM 556 N N . LEU A 1 69 ? 8.779 4.530 -7.158 1.00 97.56 69 LEU A N 1
ATOM 557 C CA . LEU A 1 69 ? 7.461 4.985 -6.723 1.00 97.56 69 LEU A CA 1
ATOM 558 C C . LEU A 1 69 ? 7.402 6.509 -6.875 1.00 97.56 69 LEU A C 1
ATOM 560 O O . LEU A 1 69 ? 8.261 7.197 -6.316 1.00 97.56 69 LEU A O 1
ATOM 564 N N . LEU A 1 70 ? 6.421 7.004 -7.630 1.00 94.69 70 LEU A N 1
ATOM 565 C CA . LEU A 1 70 ? 6.144 8.426 -7.861 1.00 94.69 70 LEU A CA 1
ATOM 566 C C . LEU A 1 70 ? 4.810 8.828 -7.226 1.00 94.69 70 LEU A C 1
ATOM 568 O O . LEU A 1 70 ? 3.838 8.045 -7.354 1.00 94.69 70 LEU A O 1
#

Secondary structure (DSSP, 8-state):
--EEEEETTEEEEHHHHHHHHHHTT--TT-EE-----HHHH-EE-S-HHHHHHHHHHHHHHHHTTT-EE-

Organism: Campylobacter jejuni (NCBI:txid197)

Mean predicted aligned error: 2.34 Å

Nearest PDB stru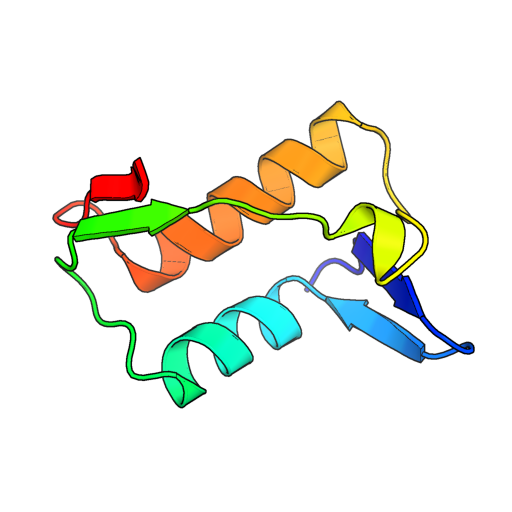ctures (foldseek):
  6bbz-assembly1_A  TM=8.558E-01  e=4.141E-02  Enterobacter cloacae
  6np2-assembly1_A  TM=8.536E-01  e=5.413E-02  Enterobacter cloacae
  6mn4-assembly6_F  TM=7.888E-01  e=6.189E-02  Escherichia coli
  4rrj-assembly1_A  TM=3.808E-01  e=3.214E+00  Aeropyrum pernix K1